Protein AF-A0A2T1GCC1-F1 (afdb_monomer)

pLDDT: mean 84.94, std 17.28, range [27.28, 98.25]

Radius of gyration: 15.58 Å; Cα contacts (8 Å, |Δi|>4): 268; chains: 1; bounding box: 48×33×44 Å

Solvent-accessible surface area (backbone atoms only — not comparable to full-atom values): 9453 Å² total; per-residue (Å²): 132,80,80,80,78,74,31,47,32,62,90,65,42,73,78,62,82,33,49,47,58,34,35,38,22,12,40,79,39,37,63,31,62,40,93,83,54,96,56,89,50,29,31,12,34,31,8,37,24,79,56,19,48,63,50,50,54,51,47,44,66,65,42,43,86,75,46,59,79,71,50,45,57,42,44,50,53,33,50,56,54,62,65,33,82,94,52,68,55,64,57,31,34,46,72,38,56,70,48,33,53,65,70,67,48,53,66,74,53,33,29,54,51,28,51,52,50,28,54,48,14,30,52,54,28,52,42,52,52,56,42,77,72,40,86,91,58,54,64,84,63,43,81,53,67,68,62,49,43,42,84,46,33,52,72,40,24,28,52,41,77,60,89,74,51,59,72,73,86,87,125

Secondary structure (DSSP, 8-state):
-PPP----SGGG-SS---HHHHHHH-SS-EEE--SSS--SS--EEEEEHHHHHHHHHHHHHHHTTTS-HHHHHHHHHHHHHHTSGGG--SEEEEE-HHHHHHHT--HHHHHHHHHHHHHHHHHHHHHHHHHHTSTT--GGG-SSHHHHGGGGHHHHT-----S-S------

Nearest PDB structures (foldseek):
  8d7f-assembly2_B  TM=3.613E-01  e=2.381E+00  Aspergillus flavus NRRL3357

Structure (mmCIF, N/CA/C/O backbone):
data_AF-A0A2T1GCC1-F1
#
_entry.id   AF-A0A2T1GCC1-F1
#
loop_
_atom_site.group_PDB
_atom_site.id
_atom_site.type_symbol
_atom_site.label_atom_id
_atom_site.label_alt_id
_atom_site.label_comp_id
_atom_site.label_asym_id
_atom_site.label_entity_id
_atom_site.label_seq_id
_atom_site.pdbx_PDB_ins_code
_atom_site.Cartn_x
_atom_site.Cartn_y
_atom_site.Cartn_z
_atom_site.occupancy
_atom_site.B_iso_or_equiv
_atom_site.auth_seq_id
_atom_site.auth_comp_id
_atom_site.auth_asym_id
_atom_site.auth_atom_id
_atom_site.pdbx_PDB_model_num
ATOM 1 N N . MET A 1 1 ? 32.170 2.879 7.563 1.00 35.75 1 MET A N 1
ATOM 2 C CA . MET A 1 1 ? 31.136 2.121 6.843 1.00 35.75 1 MET A CA 1
ATOM 3 C C . MET A 1 1 ? 29.915 2.220 7.724 1.00 35.75 1 MET A C 1
ATOM 5 O O . MET A 1 1 ? 29.952 1.674 8.815 1.00 35.75 1 MET A O 1
ATOM 9 N N . CYS A 1 2 ? 28.968 3.085 7.365 1.00 36.31 2 CYS A N 1
ATOM 10 C CA . CYS A 1 2 ? 27.639 2.999 7.957 1.00 36.31 2 CYS A CA 1
ATOM 11 C C . CYS A 1 2 ? 26.994 1.799 7.281 1.00 36.31 2 CYS A C 1
ATOM 13 O O . CYS A 1 2 ? 26.951 1.779 6.051 1.00 36.31 2 CYS A O 1
ATOM 15 N N . ASP A 1 3 ? 26.599 0.800 8.058 1.00 38.44 3 ASP A N 1
ATOM 16 C CA . ASP A 1 3 ? 25.749 -0.273 7.561 1.00 38.44 3 ASP A CA 1
ATOM 17 C C . ASP A 1 3 ? 24.477 0.393 7.013 1.00 38.44 3 ASP A C 1
ATOM 19 O O . ASP A 1 3 ? 23.802 1.127 7.740 1.00 38.44 3 ASP A O 1
ATOM 23 N N . SER A 1 4 ? 24.224 0.253 5.710 1.00 44.19 4 SER A N 1
ATOM 24 C CA . SER A 1 4 ? 22.962 0.674 5.104 1.00 44.19 4 SER A CA 1
ATOM 25 C C . SER A 1 4 ? 21.858 -0.170 5.729 1.00 44.19 4 SER A C 1
ATOM 27 O O . SER A 1 4 ? 21.956 -1.397 5.762 1.00 44.19 4 SER A O 1
ATOM 29 N N . VAL A 1 5 ? 20.858 0.483 6.312 1.00 54.97 5 VAL A N 1
ATOM 30 C CA . VAL A 1 5 ? 19.754 -0.213 6.969 1.00 54.97 5 VAL A CA 1
ATOM 31 C C . VAL A 1 5 ? 18.741 -0.571 5.887 1.00 54.97 5 VAL A C 1
ATOM 33 O O . VAL A 1 5 ? 18.024 0.300 5.418 1.00 54.97 5 VAL A O 1
ATOM 36 N N . GLU A 1 6 ? 18.702 -1.836 5.477 1.00 55.53 6 GLU A N 1
ATOM 37 C CA . GLU A 1 6 ? 17.657 -2.356 4.587 1.00 55.53 6 GLU A CA 1
ATOM 38 C C . GLU A 1 6 ? 16.377 -2.615 5.399 1.00 55.53 6 GLU A C 1
ATOM 40 O O . GLU A 1 6 ? 16.430 -3.317 6.411 1.00 55.53 6 GLU A O 1
ATOM 45 N N . PHE A 1 7 ? 15.233 -2.078 4.959 1.00 57.09 7 PHE A N 1
ATOM 46 C CA . PHE A 1 7 ? 13.928 -2.297 5.585 1.00 57.09 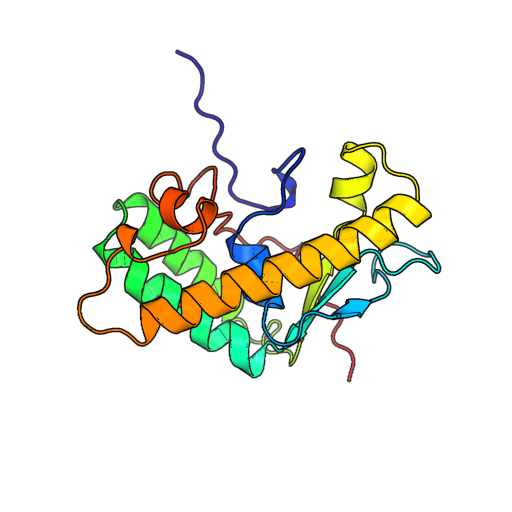7 PHE A CA 1
ATOM 47 C C . PHE A 1 7 ? 12.990 -3.021 4.616 1.00 57.09 7 PHE A C 1
ATOM 49 O O . PHE A 1 7 ? 12.367 -2.434 3.730 1.00 57.09 7 PHE A O 1
ATOM 56 N N . ARG A 1 8 ? 12.853 -4.329 4.789 1.00 51.28 8 ARG A N 1
ATOM 57 C CA . ARG A 1 8 ? 12.136 -5.196 3.856 1.00 51.28 8 ARG A CA 1
ATOM 58 C C . ARG A 1 8 ? 10.641 -5.245 4.166 1.00 51.28 8 ARG A C 1
ATOM 60 O O . ARG A 1 8 ? 9.843 -5.094 3.241 1.00 51.28 8 ARG A O 1
ATOM 67 N N . ASP A 1 9 ? 10.274 -5.402 5.437 1.00 53.88 9 ASP A N 1
ATOM 68 C CA . ASP A 1 9 ? 8.896 -5.612 5.918 1.00 53.88 9 ASP A CA 1
ATOM 69 C C . ASP A 1 9 ? 8.350 -4.430 6.727 1.00 53.88 9 ASP A C 1
ATOM 71 O O . ASP A 1 9 ? 9.135 -3.836 7.448 1.00 53.88 9 ASP A O 1
ATOM 75 N N . ILE A 1 10 ? 7.037 -4.144 6.728 1.00 52.94 10 ILE A N 1
ATOM 76 C CA . ILE A 1 10 ? 6.433 -3.092 7.579 1.00 52.94 10 ILE A CA 1
ATOM 77 C C . ILE A 1 10 ? 6.832 -3.177 9.059 1.00 52.94 10 ILE A C 1
ATOM 79 O O . ILE A 1 10 ? 7.043 -2.144 9.686 1.00 52.94 10 ILE A O 1
ATOM 83 N N . ALA A 1 11 ? 7.012 -4.378 9.613 1.00 51.41 11 ALA A N 1
ATOM 84 C CA . ALA A 1 11 ? 7.435 -4.564 11.003 1.00 51.41 11 ALA A CA 1
ATOM 85 C C . ALA A 1 11 ? 8.860 -4.046 11.285 1.00 51.41 11 ALA A C 1
ATOM 87 O O . ALA A 1 11 ? 9.242 -3.833 12.436 1.00 51.41 11 ALA A O 1
ATOM 88 N N . GLU A 1 12 ? 9.669 -3.843 10.245 1.00 52.75 12 GLU A N 1
ATOM 89 C CA . GLU A 1 12 ? 11.013 -3.278 10.352 1.00 52.75 12 GLU A CA 1
ATOM 90 C C . GLU A 1 12 ? 10.984 -1.737 10.327 1.00 52.75 12 GLU A C 1
ATOM 92 O O . GLU A 1 12 ? 11.986 -1.092 10.646 1.00 52.75 12 GLU A O 1
ATOM 97 N N . TRP A 1 13 ? 9.834 -1.132 10.006 1.00 59.81 13 TRP A N 1
ATOM 98 C CA . TRP A 1 13 ? 9.689 0.304 9.799 1.00 59.81 13 TRP A CA 1
ATOM 99 C C . TRP A 1 13 ? 9.288 0.966 11.106 1.00 59.81 13 TRP A C 1
ATOM 101 O O . TRP A 1 13 ? 8.272 0.651 11.716 1.00 59.81 13 TRP A O 1
ATOM 111 N N . LYS A 1 14 ? 10.125 1.899 11.561 1.00 56.00 14 LYS A N 1
ATOM 112 C CA . LYS A 1 14 ? 10.008 2.467 12.911 1.00 56.00 14 LYS A CA 1
ATOM 113 C C . LYS A 1 14 ? 9.059 3.659 13.016 1.00 56.00 14 LYS A C 1
ATOM 115 O O . LYS A 1 14 ? 8.742 4.047 14.132 1.00 56.00 14 LYS A O 1
ATOM 120 N N . SER A 1 15 ? 8.694 4.289 11.900 1.00 59.12 15 SER A N 1
ATOM 121 C CA . SER A 1 15 ? 8.015 5.596 11.932 1.00 59.12 15 SER A CA 1
ATOM 122 C C . SER A 1 15 ? 7.354 6.013 10.614 1.00 59.12 15 SER A C 1
ATOM 124 O O . SER A 1 15 ? 7.165 7.202 10.380 1.00 59.12 15 SER A O 1
ATOM 126 N N . PHE A 1 16 ? 7.149 5.088 9.673 1.00 74.81 16 PHE A N 1
ATOM 127 C CA . PHE A 1 16 ? 6.487 5.400 8.407 1.00 74.81 16 PHE A CA 1
ATOM 128 C C . PHE A 1 16 ? 5.882 4.143 7.788 1.00 74.81 16 PHE A C 1
ATOM 130 O O . PHE A 1 16 ? 6.405 3.044 7.958 1.00 74.81 16 PHE A O 1
ATOM 137 N N . ILE A 1 17 ? 4.768 4.307 7.078 1.00 85.62 17 ILE A N 1
ATOM 138 C CA . ILE A 1 17 ? 4.073 3.212 6.401 1.00 85.62 17 ILE A CA 1
ATOM 139 C C . ILE A 1 17 ? 4.708 3.025 5.014 1.00 85.62 17 ILE A C 1
ATOM 141 O O . ILE A 1 17 ? 4.751 3.989 4.240 1.00 85.62 17 ILE A O 1
ATOM 145 N N . PRO A 1 18 ? 5.164 1.813 4.649 1.00 86.12 18 PRO A N 1
ATOM 146 C CA . PRO A 1 18 ? 5.721 1.582 3.327 1.00 86.12 18 PRO A CA 1
ATOM 147 C C . PRO A 1 18 ? 4.705 1.821 2.208 1.00 86.12 18 PRO A C 1
ATOM 149 O O . PRO A 1 18 ? 3.537 1.431 2.295 1.00 86.12 18 PRO A O 1
ATOM 152 N N . VAL A 1 19 ? 5.166 2.408 1.102 1.00 91.00 19 VAL A N 1
ATOM 153 C CA . VAL A 1 19 ? 4.298 2.806 -0.019 1.00 91.00 19 VAL A CA 1
ATOM 154 C C . VAL A 1 19 ? 3.556 1.614 -0.627 1.00 91.00 19 VAL A C 1
ATOM 156 O O . VAL A 1 19 ? 2.379 1.739 -0.961 1.00 91.00 19 VAL A O 1
ATOM 159 N N . ALA A 1 20 ? 4.192 0.443 -0.727 1.00 91.50 20 ALA A N 1
ATOM 160 C CA . ALA A 1 20 ? 3.537 -0.763 -1.230 1.00 91.50 20 ALA A CA 1
ATOM 161 C C . ALA A 1 20 ? 2.299 -1.149 -0.405 1.00 91.50 20 ALA A C 1
ATOM 163 O O . ALA A 1 20 ? 1.282 -1.553 -0.966 1.00 91.50 20 ALA A O 1
ATOM 164 N N . HIS A 1 21 ? 2.359 -0.965 0.916 1.00 91.25 21 HIS A N 1
ATOM 165 C CA . HIS A 1 21 ? 1.270 -1.304 1.829 1.00 91.25 21 HIS A CA 1
ATOM 166 C C . HIS A 1 21 ? 0.091 -0.337 1.656 1.00 91.25 21 HIS A C 1
ATOM 168 O O . HIS A 1 21 ? -1.058 -0.774 1.594 1.00 91.25 21 HIS A O 1
ATOM 174 N N . LEU A 1 22 ? 0.375 0.957 1.469 1.00 94.00 22 LEU A N 1
ATOM 175 C CA . LEU A 1 22 ? -0.635 1.969 1.141 1.00 94.00 22 LEU A CA 1
ATOM 176 C C . LEU A 1 22 ? -1.310 1.692 -0.212 1.00 94.00 22 LEU A C 1
ATOM 178 O O . LEU A 1 22 ? -2.528 1.819 -0.322 1.00 94.00 22 LEU A O 1
ATOM 182 N N . ILE A 1 23 ? -0.559 1.256 -1.231 1.00 95.88 23 ILE A N 1
ATOM 183 C CA . ILE A 1 23 ? -1.139 0.905 -2.540 1.00 95.88 23 ILE A CA 1
ATOM 184 C C . ILE A 1 23 ? -2.114 -0.273 -2.413 1.00 95.88 23 ILE A C 1
ATOM 186 O O . ILE A 1 23 ? -3.188 -0.243 -3.016 1.00 95.88 23 ILE A O 1
ATOM 190 N N . LEU A 1 24 ? -1.773 -1.301 -1.627 1.00 94.75 24 LEU A N 1
ATOM 191 C CA . LEU A 1 24 ? -2.609 -2.497 -1.470 1.00 94.75 24 LEU A CA 1
ATOM 192 C C . LEU A 1 24 ? -3.975 -2.210 -0.834 1.00 94.75 24 LEU A C 1
ATOM 194 O O . LEU A 1 24 ? -4.935 -2.913 -1.146 1.00 94.75 24 LEU A O 1
ATOM 198 N N . VAL A 1 25 ? -4.097 -1.171 -0.006 1.00 95.94 25 VAL A N 1
ATOM 199 C CA . VAL A 1 25 ? -5.387 -0.734 0.563 1.00 95.94 25 VAL A CA 1
ATOM 200 C C . VAL A 1 25 ? -6.004 0.468 -0.163 1.00 95.94 25 VAL A C 1
ATOM 202 O O . VAL A 1 25 ? -7.070 0.931 0.221 1.00 95.94 25 VAL A O 1
ATOM 205 N N . GLY A 1 26 ? -5.369 0.984 -1.218 1.00 96.81 26 GLY A N 1
ATOM 206 C CA . GLY A 1 26 ? -5.708 2.284 -1.804 1.00 96.81 26 GLY A CA 1
ATOM 207 C C . GLY A 1 26 ? -6.941 2.339 -2.718 1.00 96.81 26 GLY A C 1
ATOM 208 O O . GLY A 1 26 ? -7.381 3.440 -3.057 1.00 96.81 26 GLY A O 1
ATOM 209 N N . GLU A 1 27 ? -7.550 1.204 -3.082 1.00 97.25 27 GLU A N 1
ATOM 210 C CA . GLU A 1 27 ? -8.887 1.193 -3.696 1.00 97.25 27 GLU A CA 1
ATOM 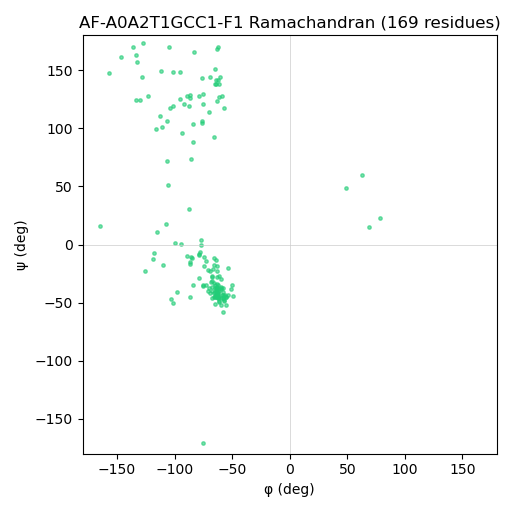211 C C . GLU A 1 27 ? -9.961 1.151 -2.603 1.00 97.25 27 GLU A C 1
ATOM 213 O O . GLU A 1 27 ? -10.051 0.191 -1.838 1.00 97.25 27 GLU A O 1
ATOM 218 N N . ASN A 1 28 ? -10.809 2.184 -2.574 1.00 95.50 28 ASN A N 1
ATOM 219 C CA . ASN A 1 28 ? -11.853 2.394 -1.561 1.00 95.50 28 ASN A CA 1
ATOM 220 C C . ASN A 1 28 ? -11.365 2.250 -0.099 1.00 95.50 28 ASN A C 1
ATOM 222 O O . ASN A 1 28 ? -12.036 1.584 0.695 1.00 95.50 28 ASN A O 1
ATOM 226 N N . PRO A 1 29 ? -10.244 2.903 0.283 1.00 97.31 29 PRO A N 1
ATOM 227 C CA . PRO A 1 29 ? -9.680 2.778 1.618 1.00 97.31 29 PRO A CA 1
ATOM 228 C C . PRO A 1 29 ? -10.673 3.284 2.657 1.00 97.31 29 PRO A C 1
ATOM 230 O O . PRO A 1 29 ? -11.165 4.414 2.565 1.00 97.31 29 PRO A O 1
ATOM 233 N N . THR A 1 30 ? -10.956 2.454 3.654 1.00 97.25 30 THR A N 1
ATOM 234 C CA . THR A 1 30 ? -11.908 2.773 4.717 1.00 97.25 30 THR A CA 1
ATOM 235 C C . THR A 1 30 ? -11.278 2.508 6.079 1.00 97.25 30 THR A C 1
ATOM 237 O O . THR A 1 30 ? -10.869 1.378 6.337 1.00 97.25 30 THR A O 1
ATOM 240 N N . PRO A 1 31 ? -11.242 3.506 6.984 1.00 97.75 31 PRO A N 1
ATOM 241 C CA . PRO A 1 31 ? -10.890 3.267 8.375 1.00 97.75 31 PRO A CA 1
ATOM 242 C C . PRO A 1 31 ? -11.842 2.256 9.029 1.00 97.75 31 PRO A C 1
ATOM 244 O O . PRO A 1 31 ? -13.076 2.422 9.022 1.00 97.75 31 PRO A O 1
ATOM 247 N N . CYS A 1 32 ? -11.268 1.227 9.633 1.00 95.44 32 CYS A N 1
ATOM 248 C CA . CYS A 1 32 ? -11.960 0.106 10.255 1.00 95.44 32 CYS A CA 1
ATOM 249 C C . CYS A 1 32 ? -11.335 -0.248 11.609 1.00 95.44 32 CYS A C 1
ATOM 251 O O . CYS A 1 32 ? -10.314 0.307 12.013 1.00 95.44 32 CYS A O 1
ATOM 253 N N . GLN A 1 33 ? -12.024 -1.113 12.354 1.00 93.88 33 GLN A N 1
ATOM 254 C CA . GLN A 1 33 ? -11.520 -1.600 13.635 1.00 93.88 33 GLN A CA 1
ATOM 255 C C . GLN A 1 33 ? -10.313 -2.505 13.409 1.00 93.88 33 GLN A C 1
ATOM 257 O O . GLN A 1 33 ? -10.287 -3.273 12.448 1.00 93.88 33 GLN A O 1
ATOM 262 N N . SER A 1 34 ? -9.352 -2.429 14.325 1.00 91.50 34 SER A N 1
ATOM 263 C CA . SER A 1 34 ? -8.220 -3.348 14.337 1.00 91.50 34 SER A CA 1
ATOM 264 C C . SER A 1 34 ? -8.693 -4.780 14.588 1.00 91.50 34 SER A C 1
ATOM 266 O O . SER A 1 34 ? -9.583 -5.027 15.403 1.00 91.50 34 SER A O 1
ATOM 268 N N . ALA A 1 35 ? -8.067 -5.736 13.908 1.00 87.25 35 ALA A N 1
ATOM 269 C CA . ALA A 1 35 ? -8.206 -7.160 14.186 1.00 87.25 35 ALA A CA 1
ATOM 270 C C . ALA A 1 35 ? -7.255 -7.628 15.304 1.00 87.25 35 ALA A C 1
ATOM 272 O O . ALA A 1 35 ? -7.393 -8.751 15.792 1.00 87.25 35 ALA A O 1
ATOM 273 N N . ILE A 1 36 ? -6.294 -6.788 15.708 1.00 87.31 36 ILE A N 1
ATOM 274 C CA . ILE A 1 36 ? -5.324 -7.075 16.774 1.00 87.31 36 ILE A CA 1
ATOM 275 C C . ILE A 1 36 ? -5.730 -6.377 18.076 1.00 87.31 36 ILE A C 1
ATOM 277 O O . ILE A 1 36 ? -5.755 -6.990 19.144 1.00 87.31 36 ILE A O 1
ATOM 281 N N . TRP A 1 37 ? -6.022 -5.078 17.998 1.00 89.75 37 TRP A N 1
ATOM 282 C CA . TRP A 1 37 ? -6.264 -4.230 19.157 1.00 89.75 37 TRP A CA 1
ATOM 283 C C . TRP A 1 37 ? -7.743 -4.265 19.532 1.00 89.75 37 TRP A C 1
ATOM 285 O O . TRP A 1 37 ? -8.620 -4.011 18.710 1.00 89.75 37 TRP A O 1
ATOM 295 N N . THR A 1 38 ? -8.037 -4.547 20.803 1.00 92.38 38 THR A N 1
ATOM 296 C CA . THR A 1 38 ? -9.411 -4.500 21.330 1.00 92.38 38 THR A CA 1
ATOM 297 C C . THR A 1 38 ? -9.755 -3.071 21.763 1.00 92.38 38 THR A C 1
ATOM 299 O O . THR A 1 38 ? -9.777 -2.768 22.955 1.00 92.38 38 THR A O 1
ATOM 302 N N . VAL A 1 39 ? -9.981 -2.190 20.786 1.00 93.12 39 VAL A N 1
ATOM 303 C CA . VAL A 1 39 ? -10.315 -0.765 20.977 1.00 93.12 39 VAL A CA 1
ATOM 304 C C . VAL A 1 39 ? -11.511 -0.365 20.107 1.00 93.12 39 VAL A C 1
ATOM 306 O O . VAL A 1 39 ? -11.821 -1.037 19.122 1.00 93.12 39 VAL A O 1
ATOM 309 N N . GLU A 1 40 ? -12.224 0.700 20.480 1.00 94.81 40 GLU A N 1
ATOM 310 C CA . GLU A 1 40 ? -13.371 1.178 19.690 1.00 94.81 40 GLU A CA 1
ATOM 311 C C . GLU A 1 40 ? -12.917 1.986 18.467 1.00 94.81 40 GLU A C 1
ATOM 313 O O . GLU A 1 40 ? -13.594 2.005 17.434 1.00 94.81 40 GLU A O 1
ATOM 318 N N . GLU A 1 41 ? -11.761 2.631 18.586 1.00 97.44 41 GLU A N 1
ATOM 319 C CA . GLU A 1 41 ? -11.153 3.484 17.585 1.00 97.44 41 GLU A CA 1
ATOM 320 C C . GLU A 1 41 ? -10.770 2.711 16.321 1.00 97.44 41 GLU A C 1
ATOM 322 O O . GLU A 1 41 ? -10.242 1.597 16.337 1.00 97.44 41 GLU A O 1
ATOM 327 N N . LYS A 1 42 ? -11.039 3.341 15.178 1.00 97.44 42 LYS A N 1
ATOM 328 C CA . LYS A 1 42 ? -10.730 2.789 13.864 1.00 97.44 42 LYS A CA 1
ATOM 329 C C . LYS A 1 42 ? -9.281 3.091 13.514 1.00 97.44 42 LYS A C 1
ATOM 331 O O . LYS A 1 42 ? -9.012 4.133 12.924 1.00 97.44 42 LYS A O 1
ATOM 336 N N . ILE A 1 43 ? -8.388 2.195 13.921 1.00 95.69 43 ILE A N 1
ATOM 337 C CA . ILE A 1 43 ? -6.930 2.352 13.800 1.00 95.69 43 ILE A CA 1
ATOM 338 C C . ILE A 1 43 ? -6.296 1.450 12.726 1.00 95.69 43 ILE A C 1
ATOM 340 O O . ILE A 1 43 ? -5.090 1.200 12.731 1.00 95.69 43 ILE A O 1
ATOM 344 N N . ALA A 1 44 ? -7.120 0.926 11.819 1.00 95.38 44 ALA A N 1
ATOM 345 C CA . ALA A 1 44 ? -6.707 0.124 10.675 1.00 95.38 44 ALA A CA 1
ATOM 346 C C . ALA A 1 44 ? -7.413 0.602 9.397 1.00 95.38 44 ALA A C 1
ATOM 348 O O . ALA A 1 44 ? -8.412 1.325 9.460 1.00 95.38 44 ALA A O 1
ATOM 349 N N . ILE A 1 45 ? -6.898 0.204 8.233 1.00 96.44 45 ILE A N 1
ATOM 350 C CA . ILE A 1 45 ? -7.459 0.553 6.920 1.00 96.44 45 ILE A CA 1
ATOM 351 C C . ILE A 1 45 ? -7.776 -0.725 6.150 1.00 96.44 45 ILE A C 1
ATOM 353 O O . ILE A 1 45 ? -6.899 -1.564 5.959 1.00 96.44 45 ILE A O 1
ATOM 357 N N . GLU A 1 46 ? -9.001 -0.850 5.644 1.00 95.19 46 GLU A N 1
ATOM 358 C CA . GLU A 1 46 ? -9.362 -1.875 4.662 1.00 95.19 46 GLU A CA 1
ATOM 359 C C . GLU A 1 46 ? -9.437 -1.301 3.241 1.00 95.19 46 GLU A C 1
ATOM 361 O O . GLU A 1 46 ? -9.819 -0.145 3.068 1.00 95.19 46 GLU A O 1
ATOM 366 N N . GLY A 1 47 ? -9.117 -2.113 2.228 1.00 94.94 47 GLY A N 1
ATOM 367 C CA . GLY A 1 47 ? -9.257 -1.763 0.806 1.00 94.94 47 GLY A CA 1
ATOM 368 C C . GLY A 1 47 ? -9.608 -2.966 -0.078 1.00 94.94 47 GLY A C 1
ATOM 369 O O . GLY A 1 47 ? -9.430 -4.114 0.333 1.00 94.94 47 GLY A O 1
ATOM 370 N N . ASP A 1 48 ? -10.120 -2.713 -1.287 1.00 95.06 48 ASP A N 1
ATOM 371 C CA . ASP A 1 48 ? -10.628 -3.750 -2.207 1.00 95.06 48 ASP A CA 1
ATOM 372 C C . ASP A 1 48 ? -9.496 -4.517 -2.910 1.00 95.06 48 ASP A C 1
ATOM 374 O O . ASP A 1 48 ? -8.881 -4.046 -3.874 1.00 95.06 48 ASP A O 1
ATOM 378 N N . ALA A 1 49 ? -9.260 -5.752 -2.465 1.00 92.75 49 ALA A N 1
ATOM 379 C CA . ALA A 1 49 ? -8.189 -6.593 -2.981 1.00 92.75 49 ALA A CA 1
ATOM 380 C C . ALA A 1 49 ? -8.437 -7.098 -4.406 1.00 92.75 49 ALA A C 1
ATOM 382 O O . ALA A 1 49 ? -7.476 -7.439 -5.098 1.00 92.75 49 ALA A O 1
ATOM 383 N N . ASN A 1 50 ? -9.688 -7.136 -4.876 1.00 93.25 50 ASN A N 1
ATOM 384 C CA . ASN A 1 50 ? -9.988 -7.562 -6.245 1.00 93.25 50 ASN A CA 1
ATOM 385 C C . ASN A 1 50 ? -9.489 -6.547 -7.277 1.00 93.25 50 ASN A C 1
ATOM 387 O O . ASN A 1 50 ? -9.249 -6.908 -8.429 1.00 93.25 50 ASN A O 1
ATOM 391 N N . ILE A 1 51 ? -9.312 -5.291 -6.862 1.00 96.19 51 ILE A N 1
ATOM 392 C CA . ILE A 1 51 ? -8.821 -4.203 -7.705 1.00 96.19 51 ILE A CA 1
ATOM 393 C C . ILE A 1 51 ? -7.354 -3.890 -7.405 1.00 96.19 51 ILE A C 1
ATOM 395 O O . ILE A 1 51 ? -6.552 -3.789 -8.338 1.00 96.19 51 ILE A O 1
ATOM 399 N N . THR A 1 52 ? -6.968 -3.765 -6.131 1.00 95.62 52 THR A N 1
ATOM 400 C CA . THR A 1 52 ? -5.590 -3.382 -5.792 1.00 95.62 52 THR A CA 1
ATOM 401 C C . THR A 1 52 ? -4.581 -4.475 -6.109 1.00 95.62 52 THR A C 1
ATOM 403 O O . THR A 1 52 ? -3.511 -4.153 -6.618 1.00 95.62 52 THR A O 1
ATOM 406 N N . ARG A 1 53 ? -4.907 -5.763 -5.906 1.00 94.88 53 ARG A N 1
ATOM 407 C CA . ARG A 1 53 ? -3.993 -6.879 -6.214 1.00 94.88 53 ARG A CA 1
ATOM 408 C C . ARG A 1 53 ? -3.560 -6.879 -7.685 1.00 94.88 53 ARG A C 1
ATOM 410 O O . ARG A 1 53 ? -2.356 -6.803 -7.923 1.00 94.88 53 ARG A O 1
ATOM 417 N N . PRO A 1 54 ? -4.460 -6.938 -8.689 1.00 96.56 54 PRO A N 1
ATOM 418 C CA . PRO A 1 54 ? -4.028 -6.939 -10.085 1.00 96.56 54 PRO A CA 1
ATOM 419 C C . PRO A 1 54 ? -3.311 -5.644 -10.489 1.00 96.56 54 PRO A C 1
ATOM 421 O O . PRO A 1 54 ? -2.365 -5.711 -11.275 1.00 96.56 54 PRO A O 1
ATOM 424 N N . LEU A 1 55 ? -3.699 -4.481 -9.945 1.00 97.69 55 LEU A N 1
ATOM 425 C CA . LEU A 1 55 ? -2.976 -3.230 -10.199 1.00 97.69 55 LEU A CA 1
ATOM 426 C C . LEU A 1 55 ? -1.549 -3.290 -9.641 1.00 97.69 55 LEU A C 1
ATOM 428 O O . LEU A 1 55 ? -0.608 -2.916 -10.334 1.00 97.69 55 LEU A O 1
ATOM 432 N N . PHE A 1 56 ? -1.384 -3.775 -8.412 1.00 96.69 56 PHE A N 1
ATOM 433 C CA . PHE A 1 56 ? -0.086 -3.869 -7.758 1.00 96.69 56 PHE A CA 1
ATOM 434 C C . PHE A 1 56 ? 0.829 -4.868 -8.470 1.00 96.69 56 PHE A C 1
ATOM 436 O O . PHE A 1 56 ? 1.985 -4.556 -8.727 1.00 96.69 56 PHE A O 1
ATOM 443 N N . LEU A 1 57 ? 0.311 -6.026 -8.894 1.00 96.44 57 LEU A N 1
ATOM 444 C CA . LEU A 1 57 ? 1.076 -6.974 -9.715 1.00 96.44 57 LEU A CA 1
ATOM 445 C C . LEU A 1 57 ? 1.537 -6.326 -11.033 1.00 96.44 57 LEU A C 1
ATOM 447 O O . LEU A 1 57 ? 2.705 -6.441 -11.396 1.00 96.44 57 LEU A O 1
ATOM 451 N N . LYS A 1 58 ? 0.658 -5.564 -11.701 1.00 97.69 58 LYS A N 1
ATOM 452 C CA . LYS A 1 58 ? 1.020 -4.794 -12.902 1.00 97.69 58 LYS A CA 1
ATOM 453 C C . LYS A 1 58 ? 2.076 -3.721 -12.605 1.00 97.69 58 LYS A C 1
ATOM 455 O O . LYS A 1 58 ? 2.945 -3.485 -13.440 1.00 97.69 58 LYS A O 1
ATOM 460 N N . LEU A 1 59 ? 2.006 -3.068 -11.444 1.00 97.25 59 LEU A N 1
ATOM 461 C CA . LEU A 1 59 ? 3.013 -2.100 -11.009 1.00 97.25 59 LEU A CA 1
ATOM 462 C C . LEU A 1 59 ? 4.383 -2.765 -10.855 1.00 97.25 59 LEU A C 1
ATOM 464 O O . LEU A 1 59 ? 5.363 -2.219 -11.350 1.00 97.25 59 LEU A O 1
ATOM 468 N N . LEU A 1 60 ? 4.452 -3.9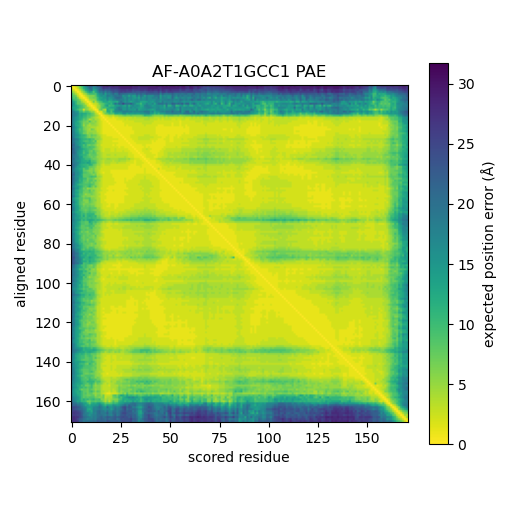37 -10.215 1.00 95.81 60 LEU A N 1
ATOM 469 C CA . LEU A 1 60 ? 5.702 -4.683 -10.055 1.00 95.81 60 LEU A CA 1
ATOM 470 C C . LEU A 1 60 ? 6.333 -5.013 -11.413 1.00 95.81 60 LEU A C 1
ATOM 472 O O . LEU A 1 60 ? 7.516 -4.750 -11.611 1.00 95.81 60 LEU A O 1
ATOM 476 N N . ASP A 1 61 ? 5.536 -5.501 -12.365 1.00 95.94 61 ASP A N 1
ATOM 477 C CA . ASP A 1 61 ? 6.010 -5.817 -13.718 1.00 95.94 61 ASP A CA 1
ATOM 478 C C . ASP A 1 61 ? 6.474 -4.565 -14.483 1.00 95.94 61 ASP A C 1
ATOM 480 O O . ASP A 1 61 ? 7.421 -4.618 -15.267 1.00 95.94 61 ASP A O 1
ATOM 484 N N . TRP A 1 62 ? 5.818 -3.424 -14.259 1.00 96.38 62 TRP A N 1
ATOM 485 C CA . TRP A 1 62 ? 6.193 -2.147 -14.867 1.00 96.38 62 TRP A CA 1
ATOM 486 C C . TRP A 1 62 ? 7.473 -1.560 -14.253 1.00 96.38 62 TRP A C 1
ATOM 488 O O . TRP A 1 62 ? 8.269 -0.955 -14.973 1.00 96.38 62 TRP A O 1
ATOM 498 N N . LEU A 1 63 ? 7.693 -1.744 -12.948 1.00 94.75 63 LEU A N 1
ATOM 499 C CA . LEU A 1 63 ? 8.883 -1.275 -12.230 1.00 94.75 63 LEU A CA 1
ATOM 500 C C . LEU A 1 63 ? 10.121 -2.129 -12.506 1.00 94.75 63 LEU A C 1
ATOM 502 O O . LEU A 1 63 ? 11.215 -1.583 -12.589 1.00 94.75 63 LEU A O 1
ATOM 506 N N . GLU A 1 64 ? 9.962 -3.442 -12.666 1.00 93.31 64 GLU A N 1
ATOM 507 C CA . GLU A 1 64 ? 11.069 -4.392 -12.831 1.00 93.31 64 GLU A CA 1
ATOM 508 C C . GLU A 1 64 ? 12.119 -3.989 -13.888 1.00 93.31 64 GLU A C 1
ATOM 510 O O . GLU A 1 64 ? 13.304 -4.040 -13.573 1.00 93.31 64 GLU A O 1
ATOM 515 N N . PRO A 1 65 ? 11.761 -3.513 -15.099 1.00 93.12 65 PRO A N 1
ATOM 516 C CA . PRO A 1 65 ? 12.755 -3.052 -16.073 1.00 93.12 65 PRO A CA 1
ATOM 517 C C . PRO A 1 65 ? 13.326 -1.645 -15.804 1.00 93.12 65 PRO A C 1
ATOM 519 O O . PRO A 1 65 ? 14.199 -1.201 -16.550 1.00 93.12 65 PRO A O 1
ATOM 522 N N . GLN A 1 66 ? 12.810 -0.911 -14.814 1.00 91.94 66 GLN A N 1
ATOM 523 C CA . GLN A 1 66 ? 13.165 0.487 -14.518 1.00 91.94 66 GLN A CA 1
ATOM 524 C C . GLN A 1 66 ? 13.968 0.664 -13.223 1.00 91.94 66 GLN A C 1
ATOM 526 O O . GLN A 1 66 ? 14.577 1.716 -13.027 1.00 91.94 66 GLN A O 1
ATOM 531 N N . VAL A 1 67 ? 13.947 -0.334 -12.343 1.00 89.94 67 VAL A N 1
ATOM 532 C CA . VAL A 1 67 ? 14.676 -0.359 -11.068 1.00 89.94 67 VAL A CA 1
ATOM 533 C C . VAL A 1 67 ? 15.893 -1.292 -11.200 1.00 89.94 67 VAL A C 1
ATOM 535 O O . VAL A 1 67 ? 16.074 -1.953 -12.222 1.00 89.94 67 VAL A O 1
ATOM 538 N N . ASP A 1 68 ? 16.790 -1.292 -10.214 1.00 87.00 68 ASP A N 1
ATOM 539 C CA . ASP A 1 68 ? 17.961 -2.170 -10.197 1.00 87.00 68 ASP A CA 1
ATOM 540 C C . ASP A 1 68 ? 17.614 -3.675 -10.129 1.00 87.00 68 ASP A C 1
ATOM 542 O O . ASP A 1 68 ? 16.481 -4.085 -9.875 1.00 87.00 68 ASP A O 1
ATOM 546 N N . GLU A 1 69 ? 18.626 -4.521 -10.349 1.00 79.81 69 GLU A N 1
ATOM 547 C CA . GLU A 1 69 ? 18.494 -5.986 -10.367 1.00 79.81 69 GLU A CA 1
ATOM 548 C C . GLU A 1 69 ? 18.009 -6.574 -9.027 1.00 79.81 69 GLU A C 1
ATOM 550 O O . GLU A 1 69 ? 17.362 -7.625 -9.011 1.00 79.81 69 GLU A O 1
ATOM 555 N N . GLY A 1 70 ? 18.272 -5.899 -7.902 1.00 84.19 70 GLY A N 1
ATOM 556 C CA . GLY A 1 70 ? 17.807 -6.318 -6.581 1.00 84.19 70 GLY A CA 1
ATOM 557 C C . GLY A 1 70 ? 16.281 -6.312 -6.484 1.00 84.19 70 GLY A C 1
ATOM 558 O O . GLY A 1 70 ? 15.691 -7.235 -5.910 1.00 84.19 70 GLY A O 1
ATOM 559 N N . PHE A 1 71 ? 15.632 -5.344 -7.136 1.00 88.75 71 PHE A N 1
ATOM 560 C CA . PHE A 1 71 ? 14.177 -5.225 -7.145 1.00 88.75 71 PHE A CA 1
ATOM 561 C C . PHE A 1 71 ? 13.483 -6.425 -7.796 1.00 88.75 71 PHE A C 1
ATOM 563 O O . PHE A 1 71 ? 12.429 -6.842 -7.323 1.00 88.75 71 PHE A O 1
ATOM 570 N N . ALA A 1 72 ? 14.062 -7.032 -8.837 1.00 89.62 72 ALA A N 1
ATOM 571 C CA . ALA A 1 72 ? 13.440 -8.164 -9.532 1.00 89.62 72 ALA A CA 1
ATOM 572 C C . ALA A 1 72 ? 13.185 -9.360 -8.593 1.00 89.62 72 ALA A C 1
ATOM 574 O O . ALA A 1 72 ? 12.134 -10.008 -8.657 1.00 89.62 72 ALA A O 1
ATOM 575 N N . ASN A 1 73 ? 14.116 -9.624 -7.668 1.00 86.81 73 ASN A N 1
ATOM 576 C CA . ASN A 1 73 ? 13.944 -10.662 -6.651 1.00 86.81 73 ASN A CA 1
ATOM 577 C C . ASN A 1 73 ? 12.838 -10.301 -5.655 1.00 86.81 73 ASN A C 1
ATOM 579 O O . ASN A 1 73 ? 11.968 -11.133 -5.397 1.00 86.81 73 ASN A O 1
ATOM 583 N N . ALA A 1 74 ? 12.824 -9.063 -5.158 1.00 86.31 74 ALA A N 1
ATOM 584 C CA . ALA A 1 74 ? 11.794 -8.593 -4.235 1.00 86.31 74 ALA A CA 1
ATOM 585 C C . ALA A 1 74 ? 10.395 -8.601 -4.879 1.00 86.31 74 ALA A C 1
ATOM 587 O O . ALA A 1 74 ? 9.435 -9.094 -4.290 1.00 86.31 74 ALA A O 1
ATOM 588 N N . ALA A 1 75 ? 10.282 -8.150 -6.130 1.00 90.94 75 ALA A N 1
ATOM 589 C CA . ALA A 1 75 ? 9.052 -8.199 -6.912 1.00 90.94 75 ALA A CA 1
ATOM 590 C C . ALA A 1 75 ? 8.570 -9.641 -7.129 1.00 90.94 75 ALA A C 1
ATOM 592 O O . ALA A 1 75 ? 7.375 -9.922 -7.041 1.00 90.94 75 ALA A O 1
ATOM 593 N N . ARG A 1 76 ? 9.482 -10.591 -7.382 1.00 90.56 76 ARG A N 1
ATOM 594 C CA . ARG A 1 76 ? 9.134 -12.017 -7.481 1.00 90.56 76 ARG A CA 1
ATOM 595 C C . ARG A 1 76 ? 8.553 -12.544 -6.168 1.00 90.56 76 ARG A C 1
ATOM 597 O O . ARG A 1 76 ? 7.490 -13.157 -6.205 1.00 90.56 76 ARG A O 1
ATOM 604 N N . GLU A 1 77 ? 9.199 -12.276 -5.038 1.00 88.19 77 GLU A N 1
ATOM 605 C CA . GLU A 1 77 ? 8.720 -12.702 -3.715 1.00 88.19 77 GLU A CA 1
ATOM 606 C C . GLU A 1 77 ? 7.358 -12.082 -3.370 1.00 88.19 77 GLU A C 1
ATOM 608 O O . GLU A 1 77 ? 6.442 -12.792 -2.948 1.00 88.19 77 GLU A O 1
ATOM 613 N N . ALA A 1 78 ? 7.177 -10.788 -3.647 1.00 89.38 78 ALA A N 1
ATOM 614 C CA . ALA A 1 78 ? 5.905 -10.087 -3.501 1.00 89.38 78 ALA A CA 1
ATOM 615 C C . ALA A 1 78 ? 4.779 -10.744 -4.316 1.00 89.38 78 ALA A C 1
ATOM 617 O O . ALA A 1 78 ? 3.695 -11.011 -3.790 1.00 89.38 78 ALA A O 1
ATOM 618 N N . ARG A 1 79 ? 5.035 -11.046 -5.599 1.00 92.19 79 ARG A N 1
ATOM 619 C CA . ARG A 1 79 ? 4.075 -11.731 -6.482 1.00 92.19 79 ARG A CA 1
ATOM 620 C C . ARG A 1 79 ? 3.722 -13.114 -5.950 1.00 92.19 79 ARG A C 1
ATOM 622 O O . ARG A 1 79 ? 2.540 -13.440 -5.847 1.00 92.19 79 ARG A O 1
ATOM 629 N N . GLU A 1 80 ? 4.726 -13.916 -5.597 1.00 90.75 80 GLU A N 1
ATOM 630 C CA . GLU A 1 80 ? 4.530 -15.259 -5.041 1.00 90.75 80 GLU A CA 1
ATOM 631 C C . GLU A 1 80 ? 3.661 -15.206 -3.779 1.00 90.75 80 GLU A C 1
ATOM 633 O O . GLU A 1 80 ? 2.713 -15.982 -3.655 1.00 90.75 80 GLU A O 1
ATOM 638 N N . TYR A 1 81 ? 3.923 -14.250 -2.885 1.00 86.88 81 TYR A N 1
ATOM 639 C CA . TYR A 1 81 ? 3.160 -14.062 -1.657 1.00 86.88 81 TYR A CA 1
ATOM 640 C C . TYR A 1 81 ? 1.700 -13.664 -1.915 1.00 86.88 81 TYR A C 1
ATOM 642 O O . TYR A 1 81 ? 0.781 -14.314 -1.407 1.00 86.88 81 TYR A O 1
ATOM 650 N N . LEU A 1 82 ? 1.473 -12.630 -2.732 1.00 88.69 82 LEU A N 1
ATOM 651 C CA . LEU A 1 82 ? 0.137 -12.105 -3.042 1.00 88.69 82 LEU A CA 1
ATOM 652 C C . LEU A 1 82 ? -0.730 -13.094 -3.834 1.00 88.69 82 LEU A C 1
ATOM 654 O O . LEU A 1 82 ? -1.957 -12.981 -3.818 1.00 88.69 82 LEU A O 1
ATOM 658 N N . MET A 1 83 ? -0.111 -14.065 -4.510 1.00 89.56 83 MET A N 1
ATOM 659 C CA . MET A 1 83 ? -0.792 -15.104 -5.288 1.00 89.56 83 MET A CA 1
ATOM 660 C C . MET A 1 83 ? -1.027 -16.410 -4.518 1.00 89.56 83 MET A C 1
ATOM 662 O O . MET A 1 83 ? -1.623 -17.341 -5.065 1.00 89.56 83 MET A O 1
ATOM 666 N N . ARG A 1 84 ? -0.619 -16.507 -3.246 1.00 87.69 84 ARG A N 1
ATOM 667 C CA . ARG A 1 84 ? -0.926 -17.687 -2.427 1.00 87.69 84 ARG A CA 1
ATOM 668 C C . ARG A 1 84 ? -2.435 -17.883 -2.285 1.00 87.69 84 ARG A C 1
ATOM 670 O O . ARG A 1 84 ? -3.193 -16.920 -2.153 1.00 87.69 84 ARG A O 1
ATOM 677 N N . ALA A 1 85 ? -2.866 -19.145 -2.261 1.00 84.38 85 ALA A N 1
ATOM 678 C CA . ALA A 1 85 ? -4.280 -19.513 -2.174 1.00 84.38 85 ALA A CA 1
ATOM 679 C C . ALA A 1 85 ? -4.961 -18.978 -0.901 1.00 84.38 85 ALA A C 1
ATOM 681 O O . ALA A 1 85 ? -6.102 -18.532 -0.953 1.00 84.38 85 ALA A O 1
ATOM 682 N N . ASP A 1 86 ? -4.242 -18.954 0.224 1.00 78.75 86 ASP A N 1
ATOM 683 C CA . ASP A 1 86 ? -4.705 -18.410 1.508 1.00 78.75 86 ASP A CA 1
ATOM 684 C C . ASP A 1 86 ? -4.689 -16.870 1.571 1.00 78.75 86 ASP A C 1
ATOM 686 O O . ASP A 1 86 ? -5.085 -16.291 2.581 1.00 78.75 86 ASP A O 1
ATOM 690 N N . ARG A 1 87 ? -4.256 -16.195 0.497 1.00 77.88 87 ARG A N 1
ATOM 691 C CA . ARG A 1 87 ? -4.194 -14.728 0.366 1.00 77.88 87 ARG A CA 1
ATOM 692 C C . ARG A 1 87 ? -5.134 -14.168 -0.712 1.00 77.88 87 ARG A C 1
ATOM 694 O O . ARG A 1 87 ? -5.070 -12.983 -1.025 1.00 77.88 87 ARG A O 1
ATOM 701 N N . GLN A 1 88 ? -6.044 -14.986 -1.254 1.00 82.31 88 GLN A N 1
ATOM 702 C CA . GLN A 1 88 ? -7.011 -14.582 -2.290 1.00 82.31 88 GLN A CA 1
ATOM 703 C C . GLN A 1 88 ? -8.326 -13.995 -1.737 1.00 82.31 88 GLN A C 1
ATOM 705 O O . GLN A 1 88 ? -9.371 -14.135 -2.367 1.00 82.31 88 GLN A O 1
ATOM 710 N N . GLY A 1 89 ? -8.288 -13.340 -0.573 1.00 85.88 89 GLY A N 1
ATOM 711 C CA . GLY A 1 89 ? -9.445 -12.624 -0.023 1.00 85.88 89 GLY A CA 1
ATOM 712 C C . GLY A 1 89 ? -9.915 -11.465 -0.907 1.00 85.88 89 GLY A C 1
ATOM 713 O O . GLY A 1 89 ? -9.227 -11.069 -1.851 1.00 85.88 89 GLY A O 1
ATOM 714 N N . ASP A 1 90 ? -11.076 -10.909 -0.581 1.00 89.50 90 ASP A N 1
ATOM 715 C CA . ASP A 1 90 ? -11.675 -9.748 -1.249 1.00 89.50 90 ASP A CA 1
ATOM 716 C C . ASP A 1 90 ? -11.203 -8.404 -0.672 1.00 89.50 90 ASP A C 1
ATOM 718 O O . ASP A 1 90 ? -11.346 -7.375 -1.329 1.00 89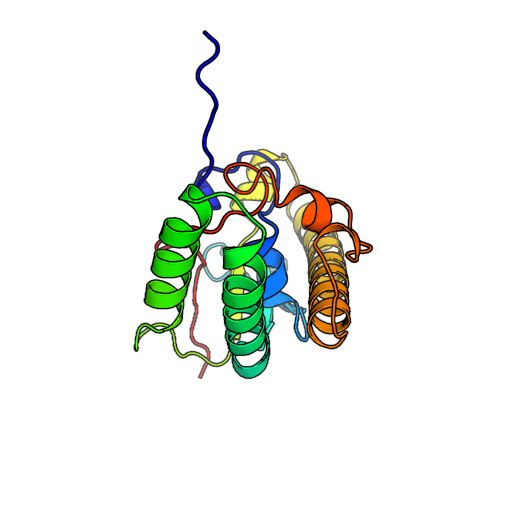.50 90 ASP A O 1
ATOM 722 N N . LYS A 1 91 ? -10.586 -8.411 0.515 1.00 89.69 91 LYS A N 1
ATOM 723 C CA . LYS A 1 91 ? -10.046 -7.217 1.170 1.00 89.69 91 LYS A CA 1
ATOM 724 C C . LYS A 1 91 ? -8.592 -7.377 1.602 1.00 89.69 91 LYS A C 1
ATOM 726 O O . LYS A 1 91 ? -8.173 -8.445 2.054 1.00 89.69 91 LYS A O 1
ATOM 731 N N . PHE A 1 92 ? -7.840 -6.284 1.499 1.00 90.94 92 PHE A N 1
ATOM 732 C CA . PHE A 1 92 ? -6.603 -6.086 2.250 1.00 90.94 92 PHE A CA 1
ATOM 733 C C . PHE A 1 92 ? -6.904 -5.294 3.514 1.00 90.94 92 PHE A C 1
ATOM 735 O O . PHE A 1 92 ? -7.802 -4.455 3.512 1.00 90.94 92 PHE A O 1
ATOM 742 N N . HIS A 1 93 ? -6.143 -5.561 4.570 1.00 90.31 93 HIS A N 1
ATOM 743 C CA . HIS A 1 93 ? -6.271 -4.888 5.851 1.00 90.31 93 HIS A CA 1
ATOM 744 C C . HIS A 1 93 ? -4.881 -4.487 6.346 1.00 90.31 93 HIS A C 1
ATOM 746 O O . HIS A 1 93 ? -3.969 -5.317 6.408 1.00 90.31 93 HIS A O 1
ATOM 752 N N . LEU A 1 94 ? -4.718 -3.199 6.626 1.00 92.00 94 LEU A N 1
ATOM 753 C CA . LEU A 1 94 ? -3.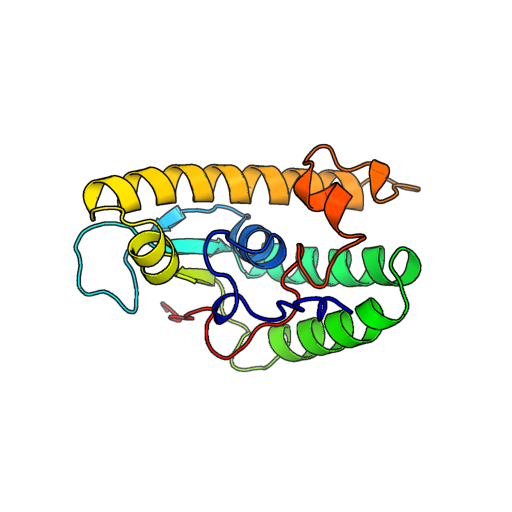478 -2.577 7.059 1.00 92.00 94 LEU A CA 1
ATOM 754 C C . LEU A 1 94 ? -3.647 -2.108 8.501 1.00 92.00 94 LEU A C 1
ATOM 756 O O . LEU A 1 94 ? -4.400 -1.175 8.771 1.00 92.00 94 LEU A O 1
ATOM 760 N N . GLU A 1 95 ? -2.945 -2.769 9.413 1.00 90.50 95 GLU A N 1
ATOM 761 C CA . GLU A 1 95 ? -2.926 -2.419 10.832 1.00 90.50 95 GLU A CA 1
ATOM 762 C C . GLU A 1 95 ? -1.865 -1.361 11.091 1.00 90.50 95 GLU A C 1
ATOM 764 O O . GLU A 1 95 ? -0.711 -1.534 10.700 1.00 90.50 95 GLU A O 1
ATOM 769 N N . LEU A 1 96 ? -2.260 -0.282 11.764 1.00 90.88 96 LEU A N 1
ATOM 770 C CA . LEU A 1 96 ? -1.391 0.870 12.001 1.00 90.88 96 LEU A CA 1
ATOM 771 C C . LEU A 1 96 ? -1.135 1.125 13.489 1.00 90.88 96 LEU A C 1
ATOM 773 O O . LEU A 1 96 ? -0.271 1.927 13.823 1.00 90.88 96 LEU A O 1
ATOM 777 N N . GLY A 1 97 ? -1.823 0.402 14.381 1.00 89.69 97 GLY A N 1
ATOM 778 C CA . GLY A 1 97 ? -1.740 0.604 15.831 1.00 89.69 97 GLY A CA 1
ATOM 779 C C . GLY A 1 97 ? -0.317 0.557 16.394 1.00 89.69 97 GLY A C 1
ATOM 780 O O . GLY A 1 97 ? 0.046 1.427 17.175 1.00 89.69 97 GLY A O 1
ATOM 781 N N . GLU A 1 98 ? 0.515 -0.397 15.961 1.00 86.75 98 GLU A N 1
ATOM 782 C CA . GLU A 1 98 ? 1.915 -0.482 16.416 1.00 86.75 98 GLU A CA 1
ATOM 783 C C . GLU A 1 98 ? 2.762 0.701 15.917 1.00 86.75 98 GLU A C 1
ATOM 785 O O . GLU A 1 98 ? 3.559 1.244 16.676 1.00 86.75 98 GLU A O 1
ATOM 790 N N . ILE A 1 99 ? 2.563 1.145 14.668 1.00 87.12 99 ILE A N 1
ATOM 791 C CA . ILE A 1 99 ? 3.257 2.324 14.119 1.00 87.12 99 ILE A CA 1
ATOM 792 C C . ILE A 1 99 ? 2.868 3.569 14.920 1.00 87.12 99 ILE A C 1
ATOM 794 O O . ILE A 1 99 ? 3.732 4.335 15.337 1.00 87.12 99 ILE A O 1
ATOM 798 N N . TYR A 1 100 ? 1.580 3.734 15.206 1.00 91.06 100 TYR A N 1
ATOM 799 C CA . TYR A 1 100 ? 1.092 4.869 15.976 1.00 91.06 100 TYR A CA 1
ATOM 800 C C . TYR A 1 100 ? 1.539 4.856 17.439 1.00 91.06 100 TYR A C 1
ATOM 802 O O . TYR A 1 100 ? 1.842 5.910 17.998 1.00 91.06 100 TYR A O 1
ATOM 810 N N . GLU A 1 101 ? 1.611 3.680 18.067 1.00 89.38 101 GLU A N 1
ATOM 811 C CA . GLU A 1 101 ? 2.148 3.547 19.423 1.00 89.38 101 GLU A CA 1
ATOM 812 C C . GLU A 1 101 ? 3.624 3.970 19.467 1.00 89.38 101 GLU A C 1
ATOM 814 O O . GLU A 1 101 ? 4.035 4.687 20.382 1.00 89.38 101 GLU A O 1
ATOM 819 N N . LEU A 1 102 ? 4.412 3.598 18.451 1.00 86.62 102 LEU A N 1
ATOM 820 C CA . LEU A 1 102 ? 5.807 4.030 18.313 1.00 86.62 102 LEU A CA 1
ATOM 821 C C . LEU A 1 102 ? 5.941 5.543 18.081 1.00 86.62 102 LEU A C 1
ATOM 823 O O . LEU A 1 102 ? 6.901 6.150 18.560 1.00 86.62 102 LEU A O 1
ATOM 827 N N . GLU A 1 103 ? 4.981 6.157 17.389 1.00 87.50 103 GLU A N 1
ATOM 828 C CA . GLU A 1 103 ? 4.881 7.613 17.211 1.00 87.50 103 GLU A CA 1
ATOM 829 C C . GLU A 1 103 ? 4.403 8.345 18.478 1.00 87.50 103 GLU A C 1
ATOM 831 O O . GLU A 1 103 ? 4.521 9.569 18.570 1.00 87.50 103 GLU A O 1
ATOM 836 N N . GLY A 1 104 ? 3.932 7.605 19.486 1.00 90.81 104 GLY A N 1
ATOM 837 C CA . GLY A 1 104 ? 3.466 8.144 20.760 1.00 90.81 104 GLY A CA 1
ATOM 838 C C . GLY A 1 104 ? 2.062 8.744 20.706 1.00 90.81 104 GLY A C 1
ATOM 839 O O . GLY A 1 104 ? 1.751 9.585 21.550 1.00 90.81 104 GLY A O 1
ATOM 840 N N . LEU A 1 105 ? 1.243 8.334 19.734 1.00 94.31 105 LEU A N 1
ATOM 841 C CA . LEU A 1 105 ? -0.136 8.798 19.577 1.00 94.31 105 LEU A CA 1
ATOM 842 C C . LEU A 1 105 ? -1.070 8.129 20.593 1.00 94.31 105 LEU A C 1
ATOM 844 O O . LEU A 1 105 ? -0.941 6.938 20.887 1.00 94.31 105 LEU A O 1
ATOM 848 N N . ASP A 1 106 ? -2.052 8.874 21.096 1.00 96.81 106 ASP A N 1
ATOM 849 C CA . ASP A 1 106 ? -3.185 8.304 21.828 1.00 96.81 106 ASP A CA 1
ATOM 850 C C . ASP A 1 106 ? -4.290 7.786 20.886 1.00 96.81 106 ASP A C 1
ATOM 852 O O . ASP A 1 106 ? -4.298 8.078 19.695 1.00 96.81 106 ASP A O 1
ATOM 856 N N . LEU A 1 107 ? -5.237 6.982 21.388 1.00 96.75 107 LEU A N 1
ATOM 857 C CA . LEU A 1 107 ? -6.257 6.337 20.539 1.00 96.75 107 LEU A CA 1
ATOM 858 C C . LEU A 1 107 ? -7.081 7.327 19.676 1.00 96.75 107 LEU A C 1
ATOM 860 O O . LEU A 1 107 ? -7.257 7.060 18.481 1.00 96.75 107 LEU A O 1
ATOM 864 N N . PRO A 1 108 ? -7.570 8.469 20.204 1.00 97.50 108 PRO A N 1
ATOM 865 C CA . PRO A 1 108 ? -8.181 9.513 19.377 1.00 97.50 108 PRO A CA 1
ATOM 866 C C . PRO A 1 108 ? -7.268 10.067 18.271 1.00 97.50 108 PRO A C 1
ATOM 868 O O . PRO A 1 108 ? -7.733 10.296 17.145 1.00 97.50 108 PRO A O 1
ATOM 871 N N . GLU A 1 109 ? -5.986 10.283 18.566 1.00 97.69 109 GLU A N 1
ATOM 872 C CA . GLU A 1 109 ? -4.985 10.701 17.583 1.00 97.69 109 GLU A CA 1
ATOM 873 C C . GLU A 1 109 ? -4.770 9.615 16.522 1.00 97.69 109 GLU A C 1
ATOM 875 O O . GLU A 1 109 ? -4.850 9.921 15.333 1.00 97.69 109 GLU A O 1
ATOM 880 N N . MET A 1 110 ? -4.635 8.343 16.918 1.00 97.06 110 MET A N 1
ATOM 881 C CA . MET A 1 110 ? -4.530 7.199 16.000 1.00 97.06 110 MET A CA 1
ATOM 882 C C . MET A 1 110 ? -5.709 7.139 15.025 1.00 97.06 110 MET A C 1
ATOM 884 O O . MET A 1 110 ? -5.527 6.945 13.823 1.00 97.06 110 MET A O 1
ATOM 888 N N . ALA A 1 111 ? -6.937 7.323 15.520 1.00 97.50 111 ALA A N 1
ATOM 889 C CA . ALA A 1 111 ? -8.135 7.312 14.682 1.00 97.50 111 ALA A CA 1
ATOM 890 C C . ALA A 1 111 ? -8.133 8.460 13.660 1.00 97.50 111 ALA A C 1
ATOM 892 O O . ALA A 1 111 ? -8.529 8.278 12.506 1.00 97.50 111 ALA A O 1
ATOM 893 N N . THR A 1 112 ? -7.673 9.643 14.076 1.00 98.00 112 THR A N 1
ATOM 894 C CA . THR A 1 112 ? -7.530 10.808 13.194 1.00 98.00 112 THR A CA 1
ATOM 895 C C . THR A 1 112 ? -6.464 10.550 12.132 1.00 98.00 112 THR A C 1
ATOM 897 O O . THR A 1 112 ? -6.702 10.771 10.943 1.00 98.00 112 THR A O 1
ATOM 900 N N . GLU A 1 113 ? -5.325 10.005 12.542 1.00 97.12 113 GLU A N 1
ATOM 901 C CA . GLU A 1 113 ? -4.203 9.694 11.664 1.00 97.12 113 GLU A CA 1
ATOM 902 C C . GLU A 1 113 ? -4.541 8.564 10.678 1.00 97.12 113 GLU A C 1
ATOM 904 O O . GLU A 1 113 ? -4.128 8.589 9.518 1.00 97.12 113 GLU A O 1
ATOM 909 N N . THR A 1 114 ? -5.401 7.624 11.069 1.00 97.19 114 THR A N 1
ATOM 910 C CA . THR A 1 114 ? -5.908 6.565 10.179 1.00 97.19 114 THR A CA 1
ATOM 911 C C . THR A 1 114 ? -6.747 7.137 9.039 1.00 97.19 114 THR A C 1
ATOM 913 O O . THR A 1 114 ? -6.655 6.672 7.902 1.00 97.19 114 THR A O 1
ATOM 916 N N . ILE A 1 115 ? -7.544 8.180 9.302 1.00 98.19 115 ILE A N 1
ATOM 917 C CA . ILE A 1 115 ? -8.308 8.877 8.256 1.00 98.19 115 ILE A CA 1
ATOM 918 C C . ILE A 1 115 ? -7.353 9.557 7.267 1.00 98.19 115 ILE A C 1
ATOM 920 O O . ILE A 1 115 ? -7.548 9.439 6.053 1.00 98.19 115 ILE A O 1
ATOM 924 N N . SER A 1 116 ? -6.313 10.227 7.770 1.00 97.19 116 SER A N 1
ATOM 925 C CA . SER A 1 116 ? -5.272 10.851 6.943 1.00 97.19 116 SER A CA 1
ATOM 926 C C . SER A 1 116 ? -4.557 9.817 6.069 1.00 97.19 116 SER A C 1
ATOM 928 O O . SER A 1 116 ? -4.439 10.004 4.858 1.00 97.19 116 SER A O 1
ATOM 930 N N . ASN A 1 117 ? -4.168 8.680 6.649 1.00 96.50 117 ASN A N 1
ATOM 931 C CA . ASN A 1 117 ? -3.484 7.608 5.929 1.00 96.50 117 ASN A CA 1
ATOM 932 C C . ASN A 1 117 ? -4.384 6.900 4.908 1.00 96.50 117 ASN A C 1
ATOM 934 O O . ASN A 1 117 ? -3.913 6.525 3.836 1.00 96.50 117 ASN A O 1
ATOM 938 N N . ALA A 1 118 ? -5.689 6.781 5.167 1.00 97.81 118 ALA A N 1
ATOM 939 C CA . ALA A 1 118 ? -6.646 6.282 4.179 1.00 97.81 118 ALA A CA 1
ATOM 940 C C . ALA A 1 118 ? -6.769 7.231 2.974 1.00 97.81 118 ALA A C 1
ATOM 942 O O . ALA A 1 118 ? -6.802 6.783 1.825 1.00 97.81 118 ALA A O 1
ATOM 943 N N . ALA A 1 119 ? -6.793 8.547 3.210 1.00 97.94 119 ALA A N 1
ATOM 944 C CA . ALA A 1 119 ? -6.786 9.533 2.131 1.00 97.94 119 ALA A CA 1
ATOM 945 C C . ALA A 1 119 ? -5.480 9.477 1.318 1.00 97.94 119 ALA A C 1
ATOM 947 O O . ALA A 1 119 ? -5.529 9.481 0.086 1.00 97.94 119 ALA A O 1
ATOM 948 N N . LEU A 1 120 ? -4.339 9.343 1.998 1.00 96.81 120 LEU A N 1
ATOM 949 C CA . LEU A 1 120 ? -3.026 9.188 1.374 1.00 96.81 120 LEU A CA 1
ATOM 950 C C . LEU A 1 120 ? -2.933 7.908 0.529 1.00 96.81 120 LEU A C 1
ATOM 952 O O . LEU A 1 120 ? -2.487 7.955 -0.616 1.00 96.81 120 LEU A O 1
ATOM 956 N N . ALA A 1 121 ? -3.410 6.773 1.048 1.00 97.00 121 ALA A N 1
ATOM 957 C CA . ALA A 1 121 ? -3.463 5.509 0.315 1.00 97.00 121 ALA A CA 1
ATOM 958 C C . ALA A 1 121 ? -4.241 5.650 -1.000 1.00 97.00 121 ALA A C 1
ATOM 960 O O . ALA A 1 121 ? -3.783 5.196 -2.052 1.00 97.00 121 ALA A O 1
ATOM 961 N N . LYS A 1 122 ? -5.383 6.349 -0.960 1.00 98.25 122 LYS A N 1
ATOM 962 C CA . LYS A 1 122 ? -6.179 6.650 -2.155 1.00 98.25 122 LYS A CA 1
ATOM 963 C C . LYS A 1 122 ? -5.418 7.514 -3.157 1.00 98.25 122 LYS A C 1
ATOM 965 O O . LYS A 1 122 ? -5.465 7.236 -4.353 1.00 98.25 122 LYS A O 1
ATOM 970 N N . GLU A 1 123 ? -4.753 8.569 -2.693 1.00 97.81 123 GLU A N 1
ATOM 971 C CA . GLU A 1 123 ? -3.971 9.468 -3.548 1.00 97.81 123 GLU A CA 1
ATOM 972 C C . GLU A 1 123 ? -2.862 8.707 -4.282 1.00 97.81 123 GLU A C 1
ATOM 974 O O . GLU A 1 123 ? -2.794 8.742 -5.513 1.00 97.81 123 GLU A O 1
ATOM 979 N N . ILE A 1 124 ? -2.054 7.952 -3.534 1.00 97.06 124 ILE A N 1
ATOM 980 C CA . ILE A 1 124 ? -0.960 7.135 -4.068 1.00 97.06 124 ILE A CA 1
ATOM 981 C C . ILE A 1 124 ? -1.493 6.123 -5.085 1.00 97.06 124 ILE A C 1
ATOM 983 O O . ILE A 1 124 ? -0.942 5.983 -6.177 1.00 97.06 124 ILE A O 1
ATOM 987 N N . PHE A 1 125 ? -2.583 5.430 -4.761 1.00 98.00 125 PHE A N 1
ATOM 988 C CA . PHE A 1 125 ? -3.184 4.443 -5.651 1.00 98.00 125 PHE A CA 1
ATOM 989 C C . PHE A 1 125 ? -3.682 5.053 -6.970 1.00 98.00 125 PHE A C 1
ATOM 991 O O . PHE A 1 125 ? -3.454 4.490 -8.045 1.00 98.00 125 PHE A O 1
ATOM 998 N N . LEU A 1 126 ? -4.332 6.220 -6.915 1.00 98.12 126 LEU A N 1
ATOM 999 C CA . LEU A 1 126 ? -4.788 6.925 -8.115 1.00 98.12 126 LEU A CA 1
ATOM 1000 C C . LEU A 1 126 ? -3.616 7.388 -8.984 1.00 98.12 126 LEU A C 1
ATOM 1002 O O . LEU A 1 126 ? -3.702 7.300 -10.212 1.00 98.12 126 LEU A O 1
ATOM 1006 N N . ASP A 1 127 ? -2.518 7.828 -8.370 1.00 98.12 127 ASP A N 1
ATOM 1007 C CA . ASP A 1 127 ? -1.302 8.188 -9.095 1.00 98.12 127 ASP A CA 1
ATOM 1008 C C . ASP A 1 127 ? -0.683 6.969 -9.802 1.00 98.12 127 ASP A C 1
ATOM 1010 O O . ASP A 1 127 ? -0.382 7.029 -10.998 1.00 98.12 127 ASP A O 1
ATOM 1014 N N . VAL A 1 128 ? -0.611 5.820 -9.113 1.00 97.94 128 VAL A N 1
ATOM 1015 C CA . VAL A 1 128 ? -0.199 4.538 -9.711 1.00 97.94 128 VAL A CA 1
ATOM 1016 C C . VAL A 1 128 ? -1.054 4.193 -10.921 1.00 97.94 128 VAL A C 1
ATOM 1018 O O . VAL A 1 128 ? -0.527 3.944 -12.008 1.00 97.94 128 VAL A O 1
ATOM 1021 N N . LYS A 1 129 ? -2.377 4.213 -10.761 1.00 97.94 129 LYS A N 1
ATOM 1022 C CA . LYS A 1 129 ? -3.309 3.894 -11.842 1.00 97.94 129 LYS A CA 1
ATOM 1023 C C . LYS A 1 129 ? -3.099 4.802 -13.056 1.00 97.94 129 LYS A C 1
ATOM 1025 O O . LYS A 1 129 ? -2.951 4.303 -14.169 1.00 97.94 129 LYS A O 1
ATOM 1030 N N . ARG A 1 130 ? -3.006 6.116 -12.833 1.00 97.75 130 ARG A N 1
ATOM 1031 C CA . ARG A 1 130 ? -2.781 7.124 -13.880 1.00 97.75 130 ARG A CA 1
ATOM 1032 C C . ARG A 1 130 ? -1.485 6.871 -14.656 1.00 97.75 130 ARG A C 1
ATOM 1034 O O . ARG A 1 130 ? -1.479 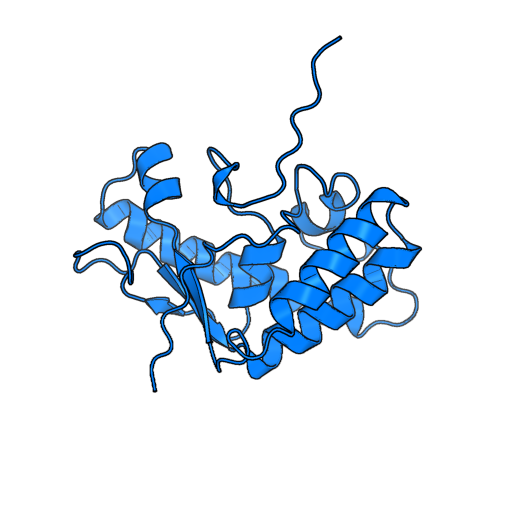6.970 -15.882 1.00 97.75 130 ARG A O 1
ATOM 1041 N N . VAL A 1 131 ? -0.391 6.543 -13.968 1.00 97.81 131 VAL A N 1
ATOM 1042 C CA . VAL A 1 131 ? 0.910 6.274 -14.606 1.00 97.81 131 VAL A CA 1
ATOM 1043 C C . VAL A 1 131 ? 0.894 4.972 -15.405 1.00 97.81 131 VAL A C 1
ATOM 1045 O O . VAL A 1 131 ? 1.389 4.951 -16.534 1.00 97.81 131 VAL A O 1
ATOM 1048 N N . LEU A 1 132 ? 0.281 3.909 -14.876 1.00 96.94 132 LEU A N 1
ATOM 1049 C CA . LEU A 1 132 ? 0.190 2.606 -15.549 1.00 96.94 132 LEU A CA 1
ATOM 1050 C C . LEU A 1 132 ? -0.786 2.576 -16.738 1.00 96.94 132 LEU A C 1
ATOM 1052 O O . LEU A 1 132 ? -0.784 1.609 -17.508 1.00 96.94 132 LEU A O 1
ATOM 1056 N N . GLU A 1 133 ? -1.653 3.580 -16.871 1.00 95.44 133 GLU A N 1
ATOM 1057 C CA . GLU A 1 133 ? -2.552 3.775 -18.017 1.00 95.44 133 GLU A CA 1
ATOM 1058 C C . GLU A 1 133 ? -1.912 4.610 -19.142 1.00 95.44 133 GLU A C 1
ATOM 1060 O O . GLU A 1 133 ? -2.462 4.684 -20.241 1.00 95.44 133 GLU A O 1
ATOM 1065 N N . ARG A 1 134 ? -0.748 5.228 -18.898 1.00 95.00 134 ARG A N 1
ATOM 1066 C CA . ARG A 1 134 ? -0.065 6.102 -19.856 1.00 95.00 134 ARG A CA 1
ATOM 1067 C C . ARG A 1 134 ? 1.098 5.390 -20.544 1.00 95.00 134 ARG A C 1
ATOM 1069 O O . ARG A 1 134 ? 2.088 5.046 -19.906 1.00 95.00 134 ARG A O 1
ATOM 1076 N N . ASP A 1 135 ? 1.026 5.276 -21.867 1.00 91.19 135 ASP A N 1
ATOM 1077 C CA . ASP A 1 135 ? 2.120 4.727 -22.673 1.00 91.19 135 ASP A CA 1
ATOM 1078 C C . ASP A 1 135 ? 3.404 5.563 -22.556 1.00 91.19 135 ASP A C 1
ATOM 1080 O O . ASP A 1 135 ? 3.378 6.798 -22.596 1.00 91.19 135 ASP A O 1
ATOM 1084 N N . GLY A 1 136 ? 4.542 4.873 -22.441 1.00 92.00 136 GLY A N 1
ATOM 1085 C CA . GLY A 1 136 ? 5.864 5.497 -22.332 1.00 92.00 136 GLY A CA 1
ATOM 1086 C C . GLY A 1 136 ? 6.107 6.245 -21.018 1.00 92.00 136 GLY A C 1
ATOM 1087 O O . GLY A 1 136 ? 7.029 7.057 -20.955 1.00 92.00 136 GLY A O 1
ATOM 1088 N N . SER A 1 137 ? 5.279 6.016 -19.994 1.00 96.31 137 SER A N 1
ATOM 1089 C CA . SER A 1 137 ? 5.519 6.548 -18.658 1.00 96.31 137 SER A CA 1
ATOM 1090 C C . SER A 1 137 ? 6.787 5.957 -18.037 1.00 96.31 137 SER A C 1
ATOM 1092 O O . SER A 1 137 ? 7.188 4.831 -18.332 1.00 96.31 137 SER A O 1
ATOM 1094 N N . THR A 1 138 ? 7.414 6.746 -17.171 1.00 94.94 138 THR A N 1
ATOM 1095 C CA . THR A 1 138 ? 8.596 6.376 -16.380 1.00 94.94 138 THR A CA 1
ATOM 1096 C C . THR A 1 138 ? 8.345 6.664 -14.902 1.00 94.94 138 THR A C 1
ATOM 1098 O O . THR A 1 138 ? 7.344 7.300 -14.569 1.00 94.94 138 THR A O 1
ATOM 1101 N N . ILE A 1 139 ? 9.250 6.263 -14.005 1.00 94.25 139 ILE A N 1
ATOM 1102 C CA . ILE A 1 139 ? 9.180 6.604 -12.567 1.00 94.25 139 ILE A CA 1
ATOM 1103 C C . ILE A 1 139 ? 8.984 8.118 -12.341 1.00 94.25 139 ILE A C 1
ATOM 1105 O O . ILE A 1 139 ? 8.168 8.522 -11.516 1.00 94.25 139 ILE A O 1
ATOM 1109 N N . ASP A 1 140 ? 9.625 8.974 -13.142 1.00 94.69 140 ASP A N 1
ATOM 1110 C CA . ASP A 1 140 ? 9.466 10.437 -13.055 1.00 94.69 140 ASP A CA 1
ATOM 1111 C C . ASP A 1 140 ? 8.056 10.933 -13.413 1.00 94.69 140 ASP A C 1
ATOM 1113 O O . ASP A 1 140 ? 7.722 12.097 -13.190 1.00 94.69 140 ASP A O 1
ATOM 1117 N N . SER A 1 141 ? 7.214 10.068 -13.983 1.00 96.06 141 SER A N 1
ATOM 1118 C CA . SER A 1 141 ? 5.828 10.398 -14.306 1.00 96.06 141 SER A CA 1
ATOM 1119 C C . SER A 1 141 ? 4.928 10.446 -13.075 1.00 96.06 141 SER A C 1
ATOM 1121 O O . SER A 1 141 ? 3.862 11.053 -13.181 1.00 96.06 141 SER A O 1
ATOM 1123 N N . PHE A 1 142 ? 5.318 9.846 -11.942 1.00 96.38 142 PHE A N 1
ATOM 1124 C CA . PHE A 1 142 ? 4.560 9.924 -10.690 1.00 96.38 142 PHE A CA 1
ATOM 1125 C C . PHE A 1 142 ? 4.514 11.355 -10.147 1.00 96.38 142 PHE A C 1
ATOM 1127 O O . PHE A 1 142 ? 5.515 12.078 -10.141 1.00 96.38 142 PHE A O 1
ATOM 1134 N N . GLU A 1 143 ? 3.348 11.760 -9.655 1.00 95.06 143 GLU A N 1
ATOM 1135 C CA . GLU A 1 143 ? 3.135 13.044 -8.984 1.00 95.06 143 GLU A CA 1
ATOM 1136 C C . GLU A 1 143 ? 3.512 12.954 -7.498 1.00 95.06 143 GLU A C 1
ATOM 1138 O O . GLU A 1 143 ? 4.121 13.889 -6.960 1.00 95.06 143 GLU A O 1
ATOM 1143 N N . HIS A 1 144 ? 3.270 11.805 -6.864 1.00 93.31 144 HIS A N 1
ATOM 1144 C CA . HIS A 1 144 ? 3.601 11.569 -5.467 1.00 93.31 144 HIS A CA 1
ATOM 1145 C C . HIS A 1 144 ? 5.108 11.340 -5.272 1.00 93.31 144 HIS A C 1
ATOM 1147 O O . HIS A 1 144 ? 5.735 10.504 -5.928 1.00 93.31 144 HIS A O 1
ATOM 1153 N N . VAL A 1 145 ? 5.713 12.070 -4.329 1.00 89.75 145 VAL A N 1
ATOM 1154 C CA . VAL A 1 145 ? 7.170 12.036 -4.104 1.00 89.75 145 VAL A CA 1
ATOM 1155 C C . VAL A 1 145 ? 7.668 10.659 -3.667 1.00 89.75 145 VAL A C 1
ATOM 1157 O O . VAL A 1 145 ? 8.702 10.215 -4.159 1.00 89.75 145 VAL A O 1
ATOM 1160 N N . SER A 1 146 ? 6.912 9.951 -2.826 1.00 86.56 146 SER A N 1
ATOM 1161 C CA . SER A 1 146 ? 7.310 8.622 -2.348 1.00 86.56 146 SER A CA 1
ATOM 1162 C C . SER A 1 146 ? 7.313 7.567 -3.460 1.00 86.56 146 SER A C 1
ATOM 1164 O O . SER A 1 146 ? 8.103 6.634 -3.402 1.00 86.56 146 SER A O 1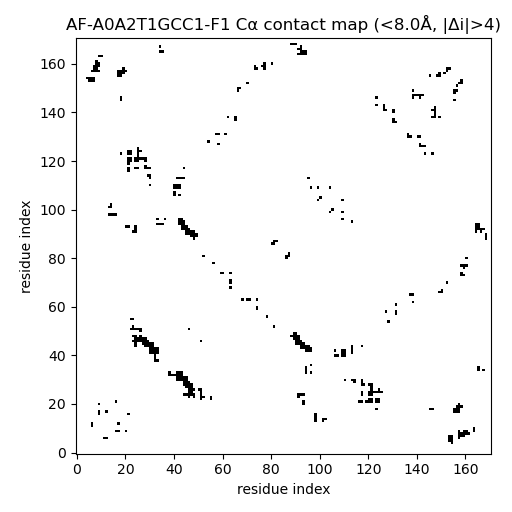
ATOM 1166 N N . LEU A 1 147 ? 6.498 7.736 -4.511 1.00 90.44 147 LEU A N 1
ATOM 1167 C CA . LEU A 1 147 ? 6.530 6.856 -5.687 1.00 90.44 147 LEU A CA 1
ATOM 1168 C C . LEU A 1 147 ? 7.740 7.152 -6.582 1.00 90.44 147 LEU A C 1
ATOM 1170 O O . LEU A 1 147 ? 8.336 6.233 -7.135 1.00 90.44 147 LEU A O 1
ATOM 1174 N N . ARG A 1 148 ? 8.161 8.420 -6.685 1.00 90.75 148 ARG A N 1
ATOM 1175 C CA . ARG A 1 148 ? 9.416 8.778 -7.374 1.00 90.75 148 ARG A CA 1
ATOM 1176 C C . ARG A 1 148 ? 10.658 8.281 -6.630 1.00 90.75 148 ARG A C 1
ATOM 1178 O O . ARG A 1 148 ? 11.673 8.005 -7.258 1.00 90.75 148 ARG A O 1
ATOM 1185 N N . ALA A 1 149 ? 10.574 8.148 -5.307 1.00 86.44 149 ALA A N 1
ATOM 1186 C CA . ALA A 1 149 ? 11.658 7.653 -4.458 1.00 86.44 149 ALA A CA 1
ATOM 1187 C C . ALA A 1 149 ? 11.849 6.123 -4.512 1.00 86.44 149 ALA A C 1
ATOM 1189 O O . ALA A 1 149 ? 12.707 5.594 -3.810 1.00 86.44 149 ALA A O 1
ATOM 1190 N N . ILE A 1 150 ? 11.096 5.407 -5.356 1.00 85.19 150 ILE A N 1
ATOM 1191 C CA . ILE A 1 150 ? 11.167 3.944 -5.482 1.00 85.19 150 ILE A CA 1
ATOM 1192 C C . ILE A 1 150 ? 12.512 3.424 -5.997 1.00 85.19 150 ILE A C 1
ATOM 1194 O O . ILE A 1 150 ? 12.800 2.242 -5.885 1.00 85.19 150 ILE A O 1
ATOM 1198 N N . THR A 1 151 ? 13.372 4.290 -6.527 1.00 81.81 151 THR A N 1
ATOM 1199 C CA . THR A 1 151 ? 14.764 3.932 -6.826 1.00 81.81 151 THR A CA 1
ATOM 1200 C C . THR A 1 151 ? 15.561 3.566 -5.570 1.00 81.81 151 THR A C 1
ATOM 1202 O O . THR A 1 151 ? 16.579 2.898 -5.686 1.00 81.81 151 THR A O 1
ATOM 1205 N N . ASN A 1 152 ? 15.083 3.948 -4.380 1.00 82.50 152 ASN A N 1
ATOM 1206 C CA . ASN A 1 152 ? 15.557 3.476 -3.078 1.00 82.50 152 ASN A CA 1
ATOM 1207 C C . ASN A 1 152 ? 14.539 2.496 -2.457 1.00 82.50 152 ASN A C 1
ATOM 1209 O O . ASN A 1 152 ? 14.049 2.691 -1.342 1.00 82.50 152 ASN A O 1
ATOM 1213 N N . TRP A 1 153 ? 14.126 1.483 -3.226 1.00 82.31 153 TRP A N 1
ATOM 1214 C CA . TRP A 1 153 ? 13.009 0.600 -2.869 1.00 82.31 153 TRP A CA 1
ATOM 1215 C C . TRP A 1 153 ? 13.224 -0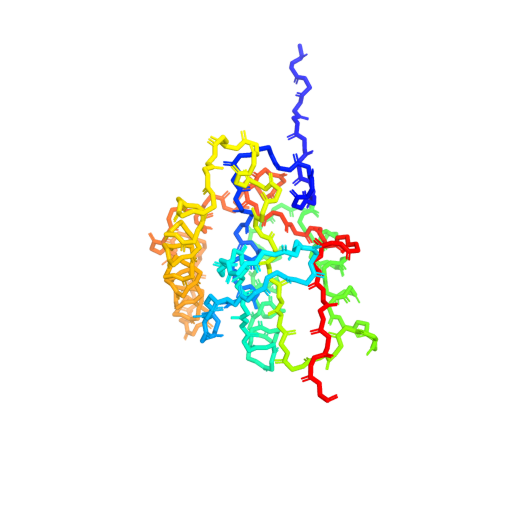.160 -1.551 1.00 82.31 153 TRP A C 1
ATOM 1217 O O . TRP A 1 153 ? 12.242 -0.420 -0.853 1.00 82.31 153 TRP A O 1
ATOM 1227 N N . GLU A 1 154 ? 14.477 -0.461 -1.198 1.00 79.50 154 GLU A N 1
ATOM 1228 C CA . GLU A 1 154 ? 14.881 -1.153 0.037 1.00 79.50 154 GLU A CA 1
ATOM 1229 C C . GLU A 1 154 ? 14.536 -0.373 1.310 1.00 79.50 154 GLU A C 1
ATOM 1231 O O . GLU A 1 154 ? 14.403 -0.966 2.374 1.00 79.50 154 GLU A O 1
ATOM 1236 N N . GLU A 1 155 ? 14.378 0.946 1.212 1.00 73.50 155 GLU A N 1
ATOM 1237 C CA . GLU A 1 155 ? 14.041 1.811 2.346 1.00 73.50 155 GLU A CA 1
ATOM 1238 C C . GLU A 1 155 ? 12.703 2.534 2.163 1.00 73.50 155 GLU A C 1
ATOM 1240 O O . GLU A 1 155 ? 12.235 3.170 3.098 1.00 73.50 155 GLU A O 1
ATOM 1245 N N . GLN A 1 156 ? 12.114 2.530 0.959 1.00 73.50 156 GLN A N 1
ATOM 1246 C CA . GLN A 1 156 ? 10.974 3.403 0.621 1.00 73.50 156 GLN A CA 1
ATOM 1247 C C . GLN A 1 156 ? 9.745 2.657 0.086 1.00 73.50 156 GLN A C 1
ATOM 1249 O O . GLN A 1 156 ? 8.624 3.154 0.218 1.00 73.50 156 GLN A O 1
ATOM 1254 N N . PHE A 1 157 ? 9.908 1.446 -0.455 1.00 80.69 157 PHE A N 1
ATOM 1255 C CA . PHE A 1 157 ? 8.783 0.729 -1.054 1.00 80.69 157 PHE A CA 1
ATOM 1256 C C . PHE A 1 157 ? 8.153 -0.300 -0.112 1.00 80.69 157 PHE A C 1
ATOM 1258 O O . PHE A 1 157 ? 6.927 -0.378 -0.058 1.00 80.69 157 PHE A O 1
ATOM 1265 N N . GLY A 1 158 ? 8.964 -1.041 0.653 1.00 75.94 158 GLY A N 1
ATOM 1266 C CA . GLY A 1 158 ? 8.497 -2.120 1.5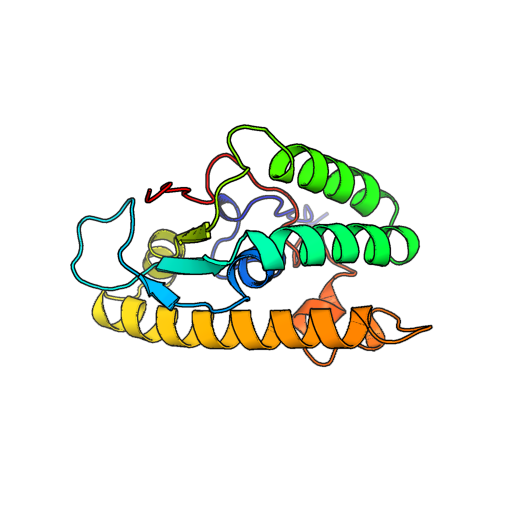37 1.00 75.94 158 GLY A CA 1
ATOM 1267 C C . GLY A 1 158 ? 7.842 -3.252 0.752 1.00 75.94 158 GLY A C 1
ATOM 1268 O O . GLY A 1 158 ? 6.655 -3.532 0.903 1.00 75.94 158 GLY A O 1
ATOM 1269 N N . CYS A 1 159 ? 8.620 -3.847 -0.152 1.00 70.56 159 CYS A N 1
ATOM 1270 C CA . CYS A 1 159 ? 8.168 -4.864 -1.101 1.00 70.56 159 CYS A CA 1
ATOM 1271 C C . CYS A 1 159 ? 8.039 -6.267 -0.479 1.00 70.56 159 CYS A C 1
ATOM 1273 O O . CYS A 1 159 ? 7.549 -7.185 -1.135 1.00 70.56 159 CYS A O 1
ATOM 1275 N N . TYR A 1 160 ? 8.511 -6.461 0.755 1.00 66.06 160 TYR A N 1
ATOM 1276 C CA . TYR A 1 160 ? 8.405 -7.736 1.447 1.00 66.06 160 TYR A CA 1
ATOM 1277 C C . TYR A 1 160 ? 7.171 -7.725 2.342 1.00 66.06 160 TYR A C 1
ATOM 1279 O O . TYR A 1 160 ? 6.989 -6.847 3.182 1.00 66.06 160 TYR A O 1
ATOM 1287 N N . PHE A 1 161 ? 6.322 -8.724 2.141 1.00 64.56 161 PHE A N 1
ATOM 1288 C CA . PHE A 1 161 ? 5.109 -8.911 2.918 1.00 64.56 161 PHE A CA 1
ATOM 1289 C C . PHE A 1 161 ? 5.292 -10.156 3.787 1.00 64.56 161 PHE A C 1
ATOM 1291 O O . PHE A 1 161 ? 5.176 -11.286 3.307 1.00 64.56 161 PHE A O 1
ATOM 1298 N N . SER A 1 162 ? 5.601 -9.987 5.069 1.00 55.09 162 SER A N 1
ATOM 1299 C CA . SER A 1 162 ? 5.597 -11.078 6.042 1.00 55.09 162 SER A CA 1
ATOM 1300 C C . SER A 1 162 ? 4.167 -11.445 6.427 1.00 55.09 162 SER A C 1
ATOM 1302 O O . SER A 1 162 ? 3.172 -11.006 5.843 1.00 55.09 162 SER A O 1
ATOM 1304 N N . HIS A 1 163 ? 4.050 -12.299 7.442 1.00 43.84 163 HIS A N 1
ATOM 1305 C CA . HIS A 1 163 ? 2.784 -12.699 8.036 1.00 43.84 163 HIS A CA 1
ATOM 1306 C C . HIS A 1 163 ? 1.905 -11.511 8.476 1.00 43.84 163 HIS A C 1
ATOM 1308 O O . HIS A 1 163 ? 0.693 -11.707 8.576 1.00 43.84 163 HIS A O 1
ATOM 1314 N N . VAL A 1 164 ? 2.486 -10.317 8.668 1.00 44.22 164 VAL A N 1
ATOM 1315 C CA . VAL A 1 164 ? 1.834 -9.093 9.152 1.00 44.22 164 VAL A CA 1
ATOM 1316 C C . VAL A 1 164 ? 1.636 -8.073 8.018 1.00 44.22 164 VAL A C 1
ATOM 1318 O O . VAL A 1 164 ? 2.242 -7.020 7.936 1.00 44.22 164 VAL A O 1
ATOM 1321 N N . LEU A 1 165 ? 0.702 -8.396 7.138 1.00 48.25 165 LEU A N 1
ATOM 1322 C CA . LEU A 1 165 ? -0.413 -7.499 6.846 1.00 48.25 165 LEU A CA 1
ATOM 1323 C C . LEU A 1 165 ? -1.563 -8.219 7.548 1.00 48.25 165 LEU A C 1
ATOM 1325 O O . LEU A 1 165 ? -1.869 -9.327 7.120 1.00 48.25 165 LEU A O 1
ATOM 1329 N N . TYR A 1 166 ? -2.088 -7.779 8.693 1.00 46.31 166 TYR A N 1
ATOM 1330 C CA . TYR A 1 166 ? -3.055 -8.607 9.443 1.00 46.31 166 TYR A CA 1
ATOM 1331 C C . TYR A 1 166 ? -4.357 -8.774 8.655 1.00 46.31 166 TYR A C 1
ATOM 1333 O O . TYR A 1 166 ? -5.300 -7.993 8.749 1.00 46.31 166 TYR A O 1
ATOM 1341 N N . PHE A 1 167 ? -4.402 -9.851 7.882 1.00 41.31 167 PHE A N 1
ATOM 1342 C CA . PHE A 1 167 ? -5.572 -10.319 7.176 1.00 41.31 167 PHE A CA 1
ATOM 1343 C C . PHE A 1 167 ? -6.582 -10.855 8.190 1.00 41.31 167 PHE A C 1
ATOM 1345 O O . PHE A 1 167 ? -6.360 -11.904 8.798 1.00 41.31 167 PHE A O 1
ATOM 1352 N N . HIS A 1 168 ? -7.726 -10.187 8.303 1.00 35.34 168 HIS A N 1
ATOM 1353 C CA . HIS A 1 168 ? -8.966 -10.832 8.708 1.00 35.34 168 HIS A CA 1
ATOM 1354 C C . HIS A 1 168 ? -9.836 -11.001 7.456 1.00 35.34 168 HIS A C 1
ATOM 1356 O O . HIS A 1 168 ? -10.232 -10.021 6.830 1.00 35.34 168 HIS A O 1
ATOM 1362 N N . LEU A 1 169 ? -10.137 -12.247 7.079 1.00 35.97 169 LEU A N 1
ATOM 1363 C CA . LEU A 1 169 ? -11.156 -12.545 6.071 1.00 35.97 169 LEU A CA 1
ATOM 1364 C C . LEU A 1 169 ? -12.527 -12.378 6.732 1.00 35.97 169 LEU A C 1
ATOM 1366 O O . LEU A 1 169 ? -12.914 -13.183 7.575 1.00 35.97 169 LEU A O 1
ATOM 1370 N N . GLY A 1 170 ? -13.230 -11.297 6.403 1.00 27.28 170 GLY A N 1
ATOM 1371 C CA . GLY A 1 170 ? -14.636 -11.121 6.749 1.00 27.28 170 GLY A CA 1
ATOM 1372 C C . GLY A 1 170 ? -15.524 -11.592 5.602 1.00 27.28 170 GLY A C 1
ATOM 1373 O O . GLY A 1 170 ? -15.776 -10.817 4.686 1.00 27.28 170 GLY A O 1
ATOM 1374 N N . GLY A 1 171 ? -15.995 -12.837 5.684 1.00 33.88 171 GLY A N 1
ATOM 1375 C CA . GLY A 1 171 ? -17.092 -13.402 4.896 1.00 33.88 171 GLY A CA 1
ATOM 1376 C C . GLY A 1 171 ? -17.897 -14.365 5.752 1.00 33.88 171 GLY A C 1
ATOM 1377 O O . GLY A 1 171 ? -17.257 -15.246 6.369 1.00 33.88 171 GLY A O 1
#

Mean predicted aligned error: 6.29 Å

Organism: NCBI:txid2107692

Foldseek 3Di:
DPPDDFDQAQVSDLADGALQLLLQAQAVWDQADDPPDPDPARLKIKHFNVPSVVLSLLLLVVCCVAEDPVSVVLSVQLNVVCPDPVNPAGMFMAGCVNNCVSVVDDRVRSNVVSVVSNVVSNLSNVQSVVQSVDPPHHQVSGPDPLSVVCNVVRRRHNSDYDPPSDDDRDD

InterPro domains:
  IPR056724 Domain of unknown function DUF7822 [PF25135] (6-117)

Sequence (171 aa):
MCDSVEFRDIAEWKSFIPVAHLILVGENPTPCQSAIWTVEEKIAIEGDANITRPLFLKLLDWLEPQVDEGFANAAREAREYLMRADRQGDKFHLELGEIYELEGLDLPEMATETISNAALAKEIFLDVKRVLERDGSTIDSFEHVSLRAITNWEEQFGCYFSHVLYFHLGG